Protein AF-A0A3M7PWF8-F1 (afdb_monomer_lite)

Sequence (176 aa):
MGFNNLDLKRVIPNGDIDQNCLELLRSSNITNMERCEFYKCFEKRFPCGKEYWIINWGYKYCRRYADENFANNFTTVGQKLLNHVNECLPRYFEKAYKSSRPIQCKKLSNQAFRAQTNCYKDIQKDFCIAFEENKILFVKVMDNSDLMNFESIAMIRKATEKCSTKLNFFSLFSGI

Organism: Brachionus plicatilis (NCBI:txid10195)

Structure (mmCIF, N/CA/C/O backbone):
data_AF-A0A3M7PWF8-F1
#
_entry.id   AF-A0A3M7PWF8-F1
#
loop_
_atom_site.group_PDB
_atom_site.id
_atom_site.type_symbol
_atom_site.label_atom_id
_atom_site.label_alt_id
_atom_site.label_comp_id
_atom_site.label_asym_id
_atom_site.label_entity_id
_atom_site.label_seq_id
_atom_site.pdbx_PDB_ins_code
_atom_site.Cartn_x
_atom_site.Cartn_y
_atom_site.Cartn_z
_atom_site.occupancy
_atom_site.B_iso_or_equiv
_atom_site.auth_seq_id
_atom_site.auth_comp_id
_atom_site.auth_asym_id
_atom_site.auth_atom_id
_atom_site.pdbx_PDB_model_num
ATOM 1 N N . MET A 1 1 ? 32.184 -7.797 7.300 1.00 39.19 1 MET A N 1
ATOM 2 C CA . MET A 1 1 ? 30.807 -7.312 7.055 1.00 39.19 1 MET A CA 1
ATOM 3 C C . MET A 1 1 ? 30.525 -7.467 5.571 1.00 39.19 1 MET A C 1
ATOM 5 O O . MET A 1 1 ? 31.054 -6.696 4.784 1.00 39.19 1 MET A O 1
ATOM 9 N N . GLY A 1 2 ? 29.821 -8.529 5.173 1.00 42.94 2 GLY A N 1
ATOM 10 C CA . GLY A 1 2 ? 29.463 -8.742 3.770 1.00 42.94 2 GLY A CA 1
ATOM 11 C C . GLY A 1 2 ? 28.316 -7.815 3.384 1.00 42.94 2 GLY A C 1
ATOM 12 O O . GLY A 1 2 ? 27.312 -7.770 4.090 1.00 42.94 2 GLY A O 1
ATOM 13 N N . PHE A 1 3 ? 28.465 -7.059 2.297 1.00 44.50 3 PHE A N 1
ATOM 14 C CA . PHE A 1 3 ? 27.346 -6.341 1.694 1.00 44.50 3 PHE A CA 1
ATOM 15 C C . PHE A 1 3 ? 26.311 -7.371 1.241 1.00 44.50 3 PHE A C 1
ATOM 17 O O . PHE A 1 3 ? 26.610 -8.232 0.414 1.00 44.50 3 PHE A O 1
ATOM 24 N N . ASN A 1 4 ? 25.107 -7.312 1.804 1.00 57.44 4 ASN A N 1
ATOM 25 C CA . ASN A 1 4 ? 24.031 -8.201 1.399 1.00 57.44 4 ASN A CA 1
ATOM 26 C C . ASN A 1 4 ? 23.609 -7.811 -0.027 1.00 57.44 4 ASN A C 1
ATOM 28 O O . ASN A 1 4 ? 23.274 -6.655 -0.283 1.00 57.44 4 ASN A O 1
ATOM 32 N N . ASN A 1 5 ? 23.626 -8.760 -0.966 1.00 62.00 5 ASN A N 1
ATOM 33 C CA . ASN A 1 5 ? 23.331 -8.512 -2.389 1.00 62.00 5 ASN A CA 1
ATOM 34 C C . ASN A 1 5 ? 21.939 -7.856 -2.594 1.00 62.00 5 ASN A C 1
ATOM 36 O O . ASN A 1 5 ? 21.707 -7.099 -3.537 1.00 62.00 5 ASN A O 1
ATOM 40 N N . LEU A 1 6 ? 21.029 -8.059 -1.634 1.00 67.56 6 LEU A N 1
ATOM 41 C CA . LEU A 1 6 ? 19.697 -7.454 -1.599 1.00 67.56 6 LEU A CA 1
ATOM 42 C C . LEU A 1 6 ? 19.701 -5.916 -1.506 1.00 67.56 6 LEU A C 1
ATOM 44 O O . LEU A 1 6 ? 18.776 -5.279 -2.017 1.00 67.56 6 LEU A O 1
ATOM 48 N N . ASP A 1 7 ? 2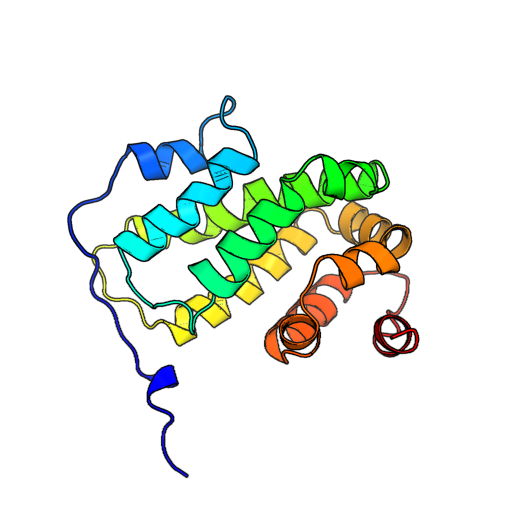0.723 -5.294 -0.916 1.00 75.88 7 ASP A N 1
ATOM 49 C CA . ASP A 1 7 ? 20.760 -3.834 -0.761 1.00 75.88 7 ASP A CA 1
ATOM 50 C C . ASP A 1 7 ? 21.180 -3.108 -2.050 1.00 75.88 7 ASP A C 1
ATOM 52 O O . ASP A 1 7 ? 20.909 -1.916 -2.213 1.00 75.88 7 ASP A O 1
ATOM 56 N N . LEU A 1 8 ? 21.795 -3.825 -2.997 1.00 84.88 8 LEU A N 1
ATOM 57 C CA . LEU A 1 8 ? 22.372 -3.253 -4.217 1.00 84.88 8 LEU A CA 1
ATOM 58 C C . LEU A 1 8 ? 21.533 -3.504 -5.477 1.00 84.88 8 LEU A C 1
ATOM 60 O O . LEU A 1 8 ? 21.824 -2.912 -6.522 1.00 84.88 8 LEU A O 1
ATOM 64 N N . LYS A 1 9 ? 20.478 -4.332 -5.404 1.00 94.44 9 LYS A N 1
ATOM 65 C CA . LYS A 1 9 ? 19.662 -4.677 -6.579 1.00 94.44 9 LYS A CA 1
ATOM 66 C C . LYS A 1 9 ? 19.058 -3.429 -7.223 1.00 94.44 9 LYS A C 1
ATOM 68 O O . LYS A 1 9 ? 18.257 -2.704 -6.620 1.00 94.44 9 LYS A O 1
ATOM 73 N N . ARG A 1 10 ? 19.415 -3.221 -8.490 1.00 95.94 10 ARG A N 1
ATOM 74 C CA . ARG A 1 10 ? 18.899 -2.163 -9.356 1.00 95.94 10 ARG A CA 1
ATOM 75 C C . ARG A 1 10 ? 18.188 -2.787 -10.548 1.00 95.94 10 ARG A C 1
ATOM 77 O O . ARG A 1 10 ? 18.697 -3.734 -11.135 1.00 95.94 10 ARG A O 1
ATOM 84 N N . VAL A 1 11 ? 17.041 -2.228 -10.913 1.00 96.12 11 VAL A N 1
ATOM 85 C CA . VAL A 1 11 ? 16.242 -2.668 -12.060 1.00 96.12 11 VAL A CA 1
ATOM 86 C C . VAL A 1 11 ? 16.008 -1.507 -13.014 1.00 96.12 11 VAL A C 1
ATOM 88 O O . VAL A 1 11 ? 15.805 -0.368 -12.588 1.00 96.12 11 VAL A O 1
ATOM 91 N N . ILE A 1 12 ? 16.084 -1.796 -14.307 1.00 96.06 12 ILE A N 1
ATOM 92 C CA . ILE A 1 12 ? 15.749 -0.878 -15.398 1.00 96.06 12 ILE A CA 1
ATOM 93 C C . ILE A 1 12 ? 14.270 -1.118 -15.737 1.00 96.06 12 ILE A C 1
ATOM 95 O O . ILE A 1 12 ? 13.829 -2.264 -15.627 1.00 96.06 12 ILE A O 1
ATOM 99 N N . PRO A 1 13 ? 13.487 -0.081 -16.086 1.00 96.69 13 PRO A N 1
ATOM 100 C CA . PRO A 1 13 ? 12.109 -0.288 -16.507 1.00 96.69 13 PRO A CA 1
ATOM 101 C C . PRO A 1 13 ? 12.031 -1.189 -17.745 1.00 96.69 13 PRO A C 1
ATOM 103 O O . PRO A 1 13 ? 12.682 -0.923 -18.753 1.00 96.69 13 PRO A O 1
ATOM 106 N N . ASN A 1 14 ? 11.194 -2.216 -17.676 1.00 96.19 14 ASN A N 1
ATOM 107 C CA . ASN A 1 14 ? 10.858 -3.090 -18.788 1.00 96.19 14 ASN A CA 1
ATOM 108 C C . ASN A 1 14 ? 9.723 -2.474 -19.614 1.00 96.19 14 ASN A C 1
ATOM 110 O O . ASN A 1 14 ? 8.633 -2.232 -19.088 1.00 96.19 14 ASN A O 1
ATOM 114 N N . GLY A 1 15 ? 9.968 -2.284 -20.911 1.00 92.06 15 GLY A N 1
ATOM 115 C CA 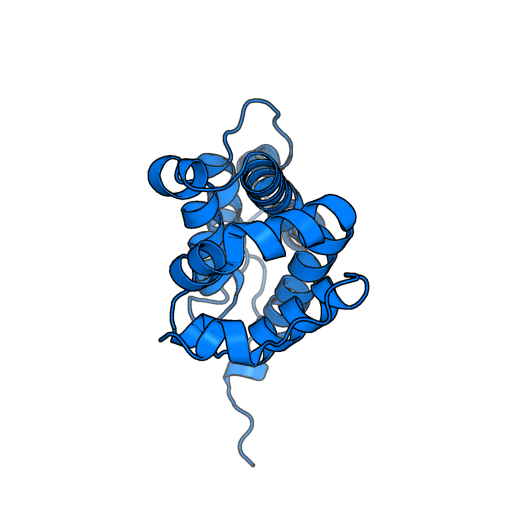. GLY A 1 15 ? 8.974 -1.803 -21.872 1.00 92.06 15 GLY A CA 1
ATOM 116 C C . GLY A 1 15 ? 8.527 -0.358 -21.646 1.00 92.06 15 GLY A C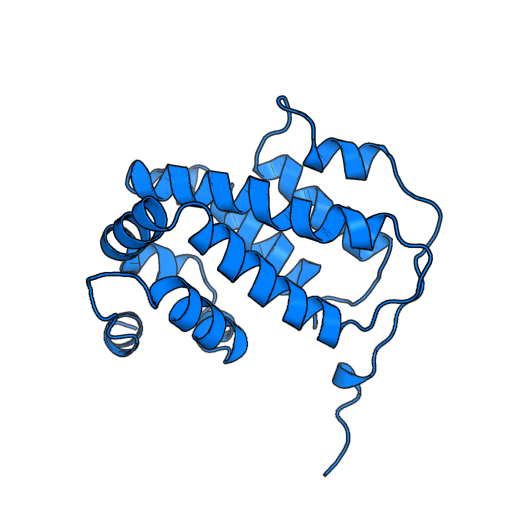 1
ATOM 117 O O . GLY A 1 15 ? 9.138 0.403 -20.889 1.00 92.06 15 GLY A O 1
ATOM 118 N N . ASP A 1 16 ? 7.437 0.013 -22.310 1.00 94.50 16 ASP A N 1
ATOM 119 C CA . ASP A 1 16 ? 6.829 1.338 -22.210 1.00 94.50 16 ASP A CA 1
ATOM 120 C C . ASP A 1 16 ? 5.855 1.451 -21.029 1.00 94.50 16 ASP A C 1
ATOM 122 O O . ASP A 1 16 ? 5.604 0.502 -20.280 1.00 94.50 16 ASP A O 1
ATOM 126 N N . ILE A 1 17 ? 5.355 2.665 -20.812 1.00 97.00 17 ILE A N 1
ATOM 127 C CA . ILE A 1 17 ? 4.332 2.942 -19.804 1.00 97.00 17 ILE A CA 1
ATOM 128 C C . ILE A 1 17 ? 3.011 2.339 -20.288 1.00 97.00 17 ILE A C 1
ATOM 130 O O . ILE A 1 17 ? 2.483 2.757 -21.317 1.00 97.00 17 ILE A O 1
ATOM 134 N N . ASP A 1 18 ? 2.453 1.414 -19.514 1.00 96.88 18 ASP A N 1
ATOM 135 C CA . ASP A 1 18 ? 1.119 0.873 -19.761 1.00 96.88 18 ASP A CA 1
ATOM 136 C C . ASP A 1 18 ? 0.066 1.844 -19.201 1.00 96.88 18 ASP A C 1
ATOM 138 O O . ASP A 1 18 ? 0.034 2.125 -17.997 1.00 96.88 18 ASP A O 1
ATOM 142 N N . GLN A 1 19 ? -0.772 2.405 -20.079 1.00 96.50 19 GLN A N 1
ATOM 143 C CA . GLN A 1 19 ? -1.806 3.362 -19.673 1.00 96.50 19 GLN A CA 1
ATOM 144 C C . GLN A 1 19 ? -2.911 2.698 -18.851 1.00 96.50 19 GLN A C 1
ATOM 146 O O . GLN A 1 19 ? -3.374 3.307 -17.888 1.00 96.50 19 GLN A O 1
ATOM 151 N N . ASN A 1 20 ? -3.238 1.431 -19.120 1.00 96.12 20 ASN A N 1
ATOM 152 C CA . ASN A 1 20 ? -4.241 0.695 -18.348 1.00 96.12 20 ASN A CA 1
ATOM 153 C C . ASN A 1 20 ? -3.792 0.562 -16.886 1.00 96.12 20 ASN A C 1
ATOM 155 O O . ASN A 1 20 ? -4.583 0.693 -15.955 1.00 96.12 20 ASN A O 1
ATOM 159 N N . CYS A 1 21 ? -2.486 0.397 -16.658 1.00 96.94 21 CYS A N 1
ATOM 160 C CA . CYS A 1 21 ? -1.928 0.385 -15.309 1.00 96.94 21 CYS A CA 1
ATOM 161 C C . CYS A 1 21 ? -2.083 1.735 -14.590 1.00 96.94 21 CYS A C 1
ATOM 163 O O . CYS A 1 21 ? -2.303 1.769 -13.382 1.00 96.94 21 CYS A O 1
ATOM 165 N N . LEU A 1 22 ? -1.983 2.859 -15.303 1.00 96.62 22 LEU A N 1
ATOM 166 C CA . LEU A 1 22 ? -2.207 4.185 -14.718 1.00 96.62 22 LEU A CA 1
ATOM 167 C C . LEU A 1 22 ? -3.691 4.469 -14.452 1.00 96.62 22 LEU A C 1
ATOM 169 O O . LEU A 1 22 ? -4.013 5.193 -13.507 1.00 96.62 22 LEU A O 1
ATOM 173 N N . GLU A 1 23 ? -4.593 3.900 -15.246 1.00 96.12 23 GLU A N 1
ATOM 174 C CA . GLU A 1 23 ? -6.040 4.020 -15.048 1.00 96.12 23 GLU A CA 1
ATOM 175 C C . GLU A 1 23 ? -6.497 3.385 -13.731 1.00 96.12 23 GLU A C 1
ATOM 177 O O . GLU A 1 23 ? -7.324 3.983 -13.031 1.00 96.12 23 GLU A O 1
ATOM 182 N N . LEU A 1 24 ? -5.864 2.277 -13.314 1.00 97.12 24 LEU A N 1
ATOM 183 C CA . LEU A 1 24 ? -6.087 1.653 -12.001 1.00 97.12 24 LEU A CA 1
ATOM 184 C C . LEU A 1 24 ? -5.890 2.636 -10.838 1.00 97.12 24 LEU A C 1
ATOM 186 O O . LEU A 1 24 ? -6.491 2.466 -9.784 1.00 97.12 24 LEU A O 1
ATOM 190 N N . LEU A 1 25 ? -5.075 3.686 -10.999 1.00 94.88 25 LEU A N 1
ATOM 191 C CA . LEU A 1 25 ? -4.818 4.684 -9.954 1.00 94.88 25 LEU A CA 1
ATOM 192 C C . LEU A 1 25 ? -5.837 5.830 -9.926 1.00 94.88 25 LEU A C 1
ATOM 194 O O . LEU A 1 25 ? -6.012 6.474 -8.887 1.00 94.88 25 LEU A O 1
ATOM 198 N N . ARG A 1 26 ? -6.499 6.110 -11.050 1.00 88.50 26 ARG A N 1
ATOM 199 C CA . ARG A 1 26 ? -7.212 7.380 -11.277 1.00 88.50 26 ARG A CA 1
ATOM 200 C C . ARG A 1 26 ? -8.712 7.220 -11.461 1.00 88.50 26 ARG A C 1
ATOM 202 O O . ARG A 1 26 ? -9.445 8.140 -11.119 1.00 88.50 26 ARG A O 1
ATOM 209 N N . SER A 1 27 ? -9.154 6.079 -11.981 1.00 88.88 27 SER A N 1
ATOM 210 C CA . SER A 1 27 ? -10.569 5.838 -12.237 1.00 88.88 27 SER A CA 1
ATOM 211 C C . SER A 1 27 ? -11.367 5.751 -10.932 1.00 88.88 27 SER A C 1
ATOM 213 O O . SER A 1 27 ? -10.942 5.099 -9.969 1.00 88.88 27 SER A O 1
ATOM 215 N N . SER A 1 28 ? -12.525 6.417 -10.921 1.00 86.69 28 SER A N 1
ATOM 216 C CA . SER A 1 28 ? -13.534 6.339 -9.858 1.00 86.69 28 SER A CA 1
ATOM 217 C C . SER A 1 28 ? -14.357 5.052 -9.918 1.00 86.69 28 SER A C 1
ATOM 219 O O . SER A 1 28 ? -14.978 4.692 -8.928 1.00 86.69 28 SER A O 1
ATOM 221 N N . ASN A 1 29 ? -14.352 4.360 -11.062 1.00 91.56 29 ASN A N 1
ATOM 222 C CA . ASN A 1 29 ? -15.131 3.138 -11.285 1.00 91.56 29 ASN A CA 1
ATOM 223 C C . ASN A 1 29 ? -14.322 1.863 -10.997 1.00 91.56 29 ASN A C 1
ATOM 225 O O . ASN A 1 29 ? -14.798 0.767 -11.259 1.00 91.56 29 ASN A O 1
ATOM 229 N N . ILE A 1 30 ? -13.092 2.012 -10.498 1.00 94.25 30 ILE A N 1
ATOM 230 C CA . ILE A 1 30 ? -12.204 0.910 -10.130 1.00 94.25 30 ILE A CA 1
ATOM 231 C C . ILE A 1 30 ? -12.361 0.620 -8.641 1.00 94.25 30 ILE A C 1
ATOM 233 O O . ILE A 1 30 ? -12.169 1.507 -7.800 1.00 94.25 30 ILE A O 1
ATOM 237 N N . THR A 1 31 ? -12.670 -0.635 -8.326 1.00 96.31 31 THR A N 1
ATOM 238 C CA . THR A 1 31 ? -12.747 -1.136 -6.953 1.00 96.31 31 THR A CA 1
ATOM 239 C C . THR A 1 31 ? -11.368 -1.141 -6.292 1.00 96.31 31 THR A C 1
ATOM 241 O O . THR A 1 31 ? -10.324 -1.151 -6.950 1.00 96.31 31 THR A O 1
ATOM 244 N N . ASN A 1 32 ? -11.335 -1.202 -4.960 1.00 96.12 32 ASN A N 1
ATOM 245 C CA . ASN A 1 32 ? -10.070 -1.332 -4.235 1.00 96.12 32 ASN A CA 1
ATOM 246 C C . ASN A 1 32 ? -9.330 -2.633 -4.572 1.00 96.12 32 ASN A C 1
ATOM 248 O O . ASN A 1 32 ? -8.103 -2.627 -4.626 1.00 96.12 32 ASN A O 1
ATOM 252 N N . MET A 1 33 ? -10.053 -3.720 -4.862 1.00 97.31 33 MET A N 1
ATOM 253 C CA . MET A 1 33 ? -9.445 -4.995 -5.253 1.00 97.31 33 MET A CA 1
ATOM 254 C C . MET A 1 33 ? -8.715 -4.874 -6.595 1.00 97.31 33 MET A C 1
ATOM 256 O O . MET A 1 33 ? -7.559 -5.281 -6.711 1.00 97.31 33 MET A O 1
ATOM 260 N N . GLU A 1 34 ? -9.355 -4.261 -7.591 1.00 97.50 34 GLU A N 1
ATOM 261 C CA . GLU A 1 34 ? -8.751 -4.000 -8.902 1.00 97.50 34 GLU A CA 1
ATOM 262 C C . GLU A 1 34 ? -7.578 -3.020 -8.798 1.00 97.50 34 GLU A C 1
ATOM 264 O O . GLU A 1 34 ? -6.531 -3.231 -9.410 1.00 97.50 34 GLU A O 1
ATOM 269 N N . ARG A 1 35 ? -7.694 -1.984 -7.958 1.00 97.50 35 ARG A N 1
ATOM 270 C CA . ARG A 1 35 ? -6.622 -1.007 -7.719 1.00 97.50 35 ARG A CA 1
ATOM 271 C C . ARG A 1 35 ? -5.326 -1.666 -7.243 1.00 97.50 35 ARG A C 1
ATOM 273 O O . ARG A 1 35 ? -4.240 -1.221 -7.622 1.00 97.50 35 ARG A O 1
ATOM 280 N N . CYS A 1 36 ? -5.413 -2.753 -6.474 1.00 98.25 36 CYS A N 1
ATOM 281 C CA . CYS A 1 36 ? -4.240 -3.510 -6.035 1.00 98.25 36 CYS A CA 1
ATOM 282 C C . CYS A 1 36 ? -3.452 -4.136 -7.197 1.00 98.25 36 CYS A C 1
ATOM 284 O O . CYS A 1 36 ? -2.244 -4.344 -7.069 1.00 98.25 36 CYS A O 1
ATOM 286 N N . GLU A 1 37 ? -4.072 -4.396 -8.350 1.00 98.19 37 GLU A N 1
ATOM 287 C CA . GLU A 1 37 ? -3.380 -4.951 -9.520 1.00 98.19 37 GLU A CA 1
ATOM 288 C C . GLU A 1 37 ? -2.321 -3.989 -10.090 1.00 98.19 37 GLU A C 1
ATOM 290 O O . GLU A 1 37 ? -1.370 -4.429 -10.743 1.00 98.19 37 GLU A O 1
ATOM 295 N N . PHE A 1 38 ? -2.369 -2.700 -9.723 1.00 98.50 38 PHE A N 1
ATOM 296 C CA . PHE A 1 38 ? -1.295 -1.752 -10.016 1.00 98.50 38 PHE A CA 1
ATOM 297 C C . PHE A 1 38 ? 0.071 -2.232 -9.500 1.00 98.50 38 PHE A C 1
ATOM 299 O O . PHE A 1 38 ? 1.089 -2.009 -10.153 1.00 98.50 38 PHE A O 1
ATOM 306 N N . TYR A 1 39 ? 0.136 -2.938 -8.367 1.00 98.62 39 TYR A N 1
ATOM 307 C CA . TYR A 1 39 ? 1.413 -3.452 -7.867 1.00 98.62 39 TYR A CA 1
ATOM 308 C C . TYR A 1 39 ? 2.020 -4.510 -8.796 1.00 98.62 39 TYR A C 1
ATOM 310 O O . TYR A 1 39 ? 3.239 -4.546 -8.956 1.00 98.62 39 TYR A O 1
ATOM 318 N N . LYS A 1 40 ? 1.197 -5.321 -9.476 1.00 98.38 40 LYS A N 1
ATOM 319 C CA . LYS A 1 40 ? 1.691 -6.251 -10.503 1.00 98.38 40 LYS A CA 1
ATOM 320 C C . LYS A 1 40 ? 2.163 -5.513 -11.747 1.00 98.38 40 LYS A C 1
ATOM 322 O O . LYS A 1 40 ? 3.199 -5.870 -12.299 1.00 98.38 40 LYS A O 1
ATOM 327 N N . CYS A 1 41 ? 1.450 -4.466 -12.161 1.00 97.88 41 CYS A N 1
ATOM 328 C CA . CYS A 1 41 ? 1.914 -3.568 -13.218 1.00 97.88 41 CYS A CA 1
ATOM 329 C C . CYS A 1 41 ? 3.278 -2.959 -12.884 1.00 97.88 41 CYS A C 1
ATOM 331 O O . CYS A 1 41 ? 4.191 -2.963 -13.715 1.00 97.88 41 CYS A O 1
ATOM 333 N N . PHE A 1 42 ? 3.421 -2.449 -11.659 1.00 98.31 42 PHE A N 1
ATOM 334 C CA . PHE A 1 42 ? 4.659 -1.854 -11.184 1.00 98.31 42 PHE A CA 1
ATOM 335 C C . PHE A 1 42 ? 5.791 -2.878 -11.195 1.00 98.31 42 PHE A C 1
ATOM 337 O O . PHE A 1 42 ? 6.853 -2.588 -11.733 1.00 98.31 42 PHE A O 1
ATOM 344 N N . GLU A 1 43 ? 5.552 -4.078 -10.670 1.00 98.12 43 GLU A N 1
ATOM 345 C CA . GLU A 1 43 ? 6.532 -5.164 -10.643 1.00 98.12 43 GLU A CA 1
ATOM 346 C C . GLU A 1 43 ? 6.925 -5.634 -12.050 1.00 98.12 43 GLU A C 1
ATOM 348 O O . GLU A 1 43 ? 8.103 -5.834 -12.329 1.00 98.12 43 GLU A O 1
ATOM 353 N N . LYS A 1 44 ? 5.967 -5.754 -12.978 1.00 98.00 44 LYS A N 1
ATOM 354 C CA . LYS A 1 44 ? 6.246 -6.112 -14.378 1.00 98.00 44 LYS A CA 1
ATOM 355 C C . LYS A 1 44 ? 7.200 -5.107 -15.026 1.00 98.00 44 LYS A C 1
ATOM 357 O O . LYS A 1 44 ? 8.111 -5.502 -15.757 1.00 98.00 44 LYS A O 1
ATOM 362 N N . ARG A 1 45 ? 6.995 -3.816 -14.743 1.00 97.69 45 ARG A N 1
ATOM 363 C CA . ARG A 1 45 ? 7.853 -2.735 -15.233 1.00 97.69 45 ARG A CA 1
ATOM 364 C C . ARG A 1 45 ? 9.185 -2.681 -14.482 1.00 97.69 45 ARG A C 1
ATOM 366 O O . ARG A 1 45 ? 10.213 -2.520 -15.116 1.00 97.69 45 ARG A O 1
ATOM 373 N N . PHE A 1 46 ? 9.200 -2.838 -13.166 1.00 97.62 46 PHE A N 1
ATOM 374 C CA . PHE A 1 46 ? 10.396 -2.775 -12.323 1.00 97.62 46 PHE A CA 1
ATOM 375 C C . PHE A 1 46 ? 10.520 -4.066 -11.491 1.00 97.62 46 PHE A C 1
ATOM 377 O O . PHE A 1 46 ? 10.089 -4.074 -10.336 1.00 97.62 46 PHE A O 1
ATOM 384 N N . PRO A 1 47 ? 11.116 -5.146 -12.039 1.00 96.62 47 PRO A N 1
ATOM 385 C CA . PRO A 1 47 ? 11.059 -6.499 -11.466 1.00 96.62 47 PRO A CA 1
ATOM 386 C C . PRO A 1 47 ? 11.998 -6.691 -10.265 1.00 96.62 47 PRO A C 1
ATOM 388 O O . PRO A 1 47 ? 13.046 -7.352 -10.328 1.00 96.62 47 PRO A O 1
ATOM 391 N N . CYS A 1 48 ? 11.646 -6.076 -9.140 1.00 95.94 48 CYS A N 1
ATOM 392 C CA . CYS A 1 48 ? 12.410 -6.174 -7.905 1.00 95.94 48 CYS A CA 1
ATOM 393 C C . CYS A 1 48 ? 12.331 -7.568 -7.272 1.00 95.94 48 CYS A C 1
ATOM 395 O O . CYS A 1 48 ? 13.323 -8.036 -6.714 1.00 95.94 48 CYS A O 1
ATOM 397 N N . GLY A 1 49 ? 11.229 -8.280 -7.447 1.00 94.44 49 GLY A N 1
ATOM 398 C CA . GLY A 1 49 ? 10.973 -9.616 -6.933 1.00 94.44 49 GLY A CA 1
ATOM 399 C C . GLY A 1 49 ? 10.274 -9.606 -5.576 1.00 94.44 49 GLY A C 1
ATOM 400 O O . GLY A 1 49 ? 10.145 -8.577 -4.909 1.00 94.44 49 GLY A O 1
ATOM 401 N N . LYS A 1 50 ? 9.854 -10.800 -5.146 1.00 93.56 50 LYS A N 1
ATOM 402 C CA . LYS A 1 50 ? 9.124 -11.031 -3.887 1.00 93.56 50 LYS A CA 1
ATOM 403 C C . LYS A 1 50 ? 9.950 -10.749 -2.627 1.00 93.56 50 LYS A C 1
ATOM 405 O O . LYS A 1 50 ? 9.382 -10.630 -1.557 1.00 93.56 50 LYS A O 1
ATOM 410 N N . GLU A 1 51 ? 11.261 -10.571 -2.742 1.00 90.69 51 GLU A N 1
ATOM 411 C CA . GLU A 1 51 ? 12.104 -10.154 -1.610 1.00 90.69 51 GLU A CA 1
ATOM 412 C C . GLU A 1 51 ? 11.839 -8.692 -1.190 1.00 90.69 51 GLU A C 1
ATOM 414 O O . GLU A 1 51 ? 12.274 -8.244 -0.129 1.00 90.69 51 GLU A O 1
ATOM 419 N N . TYR A 1 52 ? 11.165 -7.912 -2.046 1.00 94.38 52 TYR A N 1
ATOM 420 C CA . TYR A 1 52 ? 10.956 -6.478 -1.868 1.00 94.38 52 TYR A CA 1
ATOM 421 C C . TYR A 1 52 ? 9.479 -6.116 -1.727 1.00 94.38 52 TYR A C 1
ATOM 423 O O . TYR A 1 52 ? 8.559 -6.918 -1.890 1.00 94.38 52 TYR A O 1
ATOM 431 N N . TRP A 1 53 ? 9.258 -4.846 -1.407 1.00 95.94 53 TRP A N 1
ATOM 432 C CA . TRP A 1 53 ? 8.004 -4.383 -0.844 1.00 95.94 53 TRP A CA 1
ATOM 433 C C . TRP A 1 53 ? 6.810 -4.457 -1.801 1.00 95.94 53 TRP A C 1
ATOM 435 O O . TRP A 1 53 ? 5.724 -4.813 -1.361 1.00 95.94 53 TRP A O 1
ATOM 445 N N . ILE A 1 54 ? 6.990 -4.152 -3.094 1.00 97.44 54 ILE A N 1
ATOM 446 C CA . ILE A 1 54 ? 5.887 -3.982 -4.063 1.00 97.44 54 ILE A CA 1
ATOM 447 C C . ILE A 1 54 ? 4.930 -5.176 -4.069 1.00 97.44 54 ILE A C 1
ATOM 449 O O . ILE A 1 54 ? 3.723 -4.985 -3.941 1.00 97.44 54 ILE A O 1
ATOM 453 N N . ILE A 1 55 ? 5.456 -6.398 -4.156 1.00 97.44 55 ILE A N 1
ATOM 454 C CA . ILE A 1 55 ? 4.626 -7.606 -4.130 1.00 97.44 55 ILE A CA 1
ATOM 455 C C . ILE A 1 55 ? 4.434 -8.135 -2.709 1.00 97.44 55 ILE A C 1
ATOM 457 O O . ILE A 1 55 ? 3.307 -8.459 -2.335 1.00 97.44 55 ILE A O 1
ATOM 461 N N . ASN A 1 56 ? 5.502 -8.220 -1.909 1.00 95.06 56 ASN A N 1
ATOM 462 C CA . ASN A 1 56 ? 5.442 -8.930 -0.629 1.00 95.06 56 ASN A CA 1
ATOM 463 C C . ASN A 1 56 ? 4.709 -8.167 0.479 1.00 95.06 56 ASN A C 1
ATOM 465 O O . ASN A 1 56 ? 4.172 -8.790 1.386 1.00 95.06 56 ASN A O 1
ATOM 469 N N . TRP A 1 57 ? 4.619 -6.840 0.369 1.00 95.88 57 TRP A N 1
ATOM 470 C CA . TRP A 1 57 ? 3.804 -6.007 1.251 1.00 95.88 57 TRP A CA 1
ATOM 471 C C . TRP A 1 57 ? 2.684 -5.312 0.481 1.00 95.88 57 TRP A C 1
ATOM 473 O O . TRP A 1 57 ? 1.518 -5.528 0.794 1.00 95.88 57 TRP A O 1
ATOM 483 N N . GLY A 1 58 ? 3.020 -4.516 -0.538 1.00 97.00 58 GLY A N 1
ATOM 484 C CA . GLY A 1 58 ? 2.072 -3.667 -1.262 1.00 97.00 58 GLY A CA 1
ATOM 485 C C . GLY A 1 58 ? 0.887 -4.442 -1.821 1.00 97.00 58 GLY A C 1
ATOM 486 O O . GLY A 1 58 ? -0.242 -4.244 -1.378 1.00 97.00 58 GLY A O 1
ATOM 487 N N . TYR A 1 59 ? 1.145 -5.369 -2.746 1.00 98.31 59 TYR A N 1
ATOM 488 C CA . TYR A 1 59 ? 0.101 -6.196 -3.353 1.00 98.31 59 TYR A CA 1
ATOM 489 C C . TYR A 1 59 ? -0.655 -7.033 -2.315 1.00 98.31 59 TYR A C 1
ATOM 491 O O . TYR A 1 59 ? -1.886 -7.010 -2.268 1.00 98.31 59 TYR A O 1
ATOM 499 N N . LYS A 1 60 ? 0.092 -7.749 -1.468 1.00 97.75 60 LYS A N 1
ATOM 500 C CA . LYS A 1 60 ? -0.441 -8.652 -0.443 1.00 97.75 60 LYS A CA 1
ATOM 501 C C . LYS A 1 60 ? -1.424 -7.950 0.496 1.00 97.75 60 LYS A C 1
ATOM 503 O O . LYS A 1 60 ? -2.560 -8.400 0.628 1.00 97.75 60 LYS A O 1
ATOM 508 N N . TYR A 1 61 ? -1.007 -6.854 1.128 1.00 97.25 61 TYR A N 1
ATOM 509 C CA . TYR A 1 61 ? -1.821 -6.169 2.132 1.00 97.25 61 TYR A CA 1
ATOM 510 C C . TYR A 1 61 ? -2.891 -5.275 1.523 1.00 97.25 61 TYR A C 1
ATOM 512 O O . TYR A 1 61 ? -3.978 -5.207 2.085 1.00 97.25 61 TYR A O 1
ATOM 520 N N . CYS A 1 62 ? -2.654 -4.697 0.341 1.00 98.19 62 CYS A N 1
ATOM 521 C CA . CYS A 1 62 ? -3.713 -4.008 -0.396 1.00 98.19 62 CYS A CA 1
ATOM 522 C C . CYS A 1 62 ? -4.910 -4.937 -0.624 1.00 98.19 62 CYS A C 1
ATOM 524 O O . CYS A 1 62 ? -6.048 -4.585 -0.317 1.00 98.19 62 CYS A O 1
ATOM 526 N N . ARG A 1 63 ? -4.651 -6.168 -1.090 1.00 98.19 63 ARG A N 1
ATOM 527 C CA . ARG A 1 63 ? -5.719 -7.142 -1.328 1.00 98.19 63 ARG A CA 1
ATOM 528 C C . ARG A 1 63 ? -6.418 -7.589 -0.054 1.00 98.19 63 ARG A C 1
ATOM 530 O O . ARG A 1 63 ? -7.633 -7.709 -0.075 1.00 98.19 63 ARG A O 1
ATOM 537 N N . ARG A 1 64 ? -5.685 -7.798 1.046 1.00 97.44 64 ARG A N 1
ATOM 538 C CA . ARG A 1 64 ? -6.305 -8.116 2.346 1.00 97.44 64 ARG A CA 1
ATOM 539 C C . ARG A 1 64 ? -7.196 -6.976 2.843 1.00 97.44 64 ARG A C 1
ATOM 541 O O . ARG A 1 64 ? -8.274 -7.238 3.353 1.00 97.44 64 ARG A O 1
ATOM 548 N N . TYR A 1 65 ? -6.786 -5.723 2.651 1.00 96.88 65 TYR A N 1
ATOM 549 C CA . TYR A 1 65 ? -7.606 -4.553 2.982 1.00 96.88 65 TYR A CA 1
ATOM 550 C C . TYR A 1 65 ? -8.797 -4.357 2.039 1.00 96.88 65 TYR A C 1
ATOM 552 O O . TYR A 1 65 ? -9.797 -3.782 2.449 1.00 96.88 65 TYR A O 1
ATOM 560 N N . ALA A 1 66 ? -8.692 -4.815 0.790 1.00 97.19 66 ALA A N 1
ATOM 561 C CA . ALA A 1 66 ? -9.767 -4.756 -0.198 1.00 97.19 66 ALA A CA 1
ATOM 562 C C . ALA A 1 66 ? -10.749 -5.935 -0.113 1.00 97.19 66 ALA A C 1
ATOM 564 O O . ALA A 1 66 ? -11.779 -5.904 -0.779 1.00 97.19 66 ALA A O 1
ATOM 565 N N . ASP A 1 67 ? -10.422 -6.991 0.633 1.00 97.44 67 ASP A N 1
ATOM 566 C CA . ASP A 1 67 ? -11.295 -8.148 0.810 1.00 97.44 67 ASP A CA 1
ATOM 567 C C . ASP A 1 67 ? -12.448 -7.783 1.746 1.00 97.44 67 ASP A C 1
ATOM 569 O O . ASP A 1 67 ? -12.242 -7.543 2.936 1.00 97.44 67 ASP A O 1
ATOM 573 N N . GLU A 1 68 ? -13.668 -7.758 1.213 1.00 95.75 68 GLU A N 1
ATOM 574 C CA . GLU A 1 68 ? -14.877 -7.411 1.961 1.00 95.75 68 GLU A CA 1
ATOM 575 C C . GLU A 1 68 ? -15.105 -8.336 3.162 1.00 95.75 68 GLU A C 1
ATOM 577 O O . GLU A 1 68 ? -15.523 -7.868 4.221 1.00 95.75 68 GLU A O 1
ATOM 582 N N . ASN A 1 69 ? -14.748 -9.623 3.061 1.00 95.69 69 ASN A N 1
ATOM 583 C CA . ASN A 1 69 ? -14.887 -10.560 4.181 1.00 95.69 69 ASN A CA 1
ATOM 584 C C . ASN A 1 69 ? -14.013 -10.163 5.369 1.00 95.69 69 ASN A C 1
ATOM 586 O O . ASN A 1 69 ? -14.347 -10.465 6.513 1.00 95.69 69 ASN A O 1
ATOM 590 N N . PHE A 1 70 ? -12.888 -9.500 5.101 1.00 95.06 70 PHE A N 1
ATOM 591 C CA . PHE A 1 70 ? -11.993 -8.992 6.124 1.00 95.06 70 PHE A CA 1
ATOM 592 C C . PHE A 1 70 ? -12.390 -7.576 6.555 1.00 95.06 70 PHE A C 1
ATOM 594 O O . PHE A 1 70 ? -12.596 -7.336 7.748 1.00 95.06 70 PHE A O 1
ATOM 601 N N . ALA A 1 71 ? -12.545 -6.665 5.592 1.00 95.50 71 ALA A N 1
ATOM 602 C CA . ALA A 1 71 ? -12.831 -5.252 5.813 1.00 95.50 71 ALA A CA 1
ATOM 603 C C . ALA A 1 71 ? -14.145 -5.024 6.575 1.00 95.50 71 ALA A C 1
ATOM 605 O O . ALA A 1 71 ? -14.189 -4.154 7.442 1.00 95.50 71 ALA A O 1
ATOM 606 N N . ASN A 1 72 ? -15.177 -5.845 6.350 1.00 96.62 72 ASN A N 1
ATOM 607 C CA . ASN A 1 72 ? -16.463 -5.719 7.045 1.00 96.62 72 ASN A CA 1
ATOM 608 C C . ASN A 1 72 ? -16.383 -5.994 8.557 1.00 96.62 72 ASN A C 1
ATOM 610 O O . ASN A 1 72 ? -17.299 -5.623 9.286 1.00 96.62 72 ASN A O 1
ATOM 614 N N . ASN A 1 73 ? -15.294 -6.596 9.053 1.00 96.94 73 ASN A N 1
ATOM 615 C CA . ASN A 1 73 ? -15.078 -6.754 10.496 1.00 96.94 73 ASN A CA 1
ATOM 616 C C . ASN A 1 73 ? -14.578 -5.467 11.168 1.00 96.94 73 ASN A C 1
ATOM 618 O O . ASN A 1 73 ? -14.579 -5.391 12.395 1.00 96.94 73 ASN A O 1
ATOM 622 N N . PHE A 1 74 ? -14.115 -4.478 10.396 1.00 96.75 74 PHE A N 1
ATOM 623 C CA . PHE A 1 74 ? -13.647 -3.209 10.944 1.00 96.75 74 PHE A CA 1
ATOM 624 C C . PHE A 1 74 ? -14.823 -2.310 11.319 1.00 96.75 74 PHE A C 1
ATOM 626 O O . PHE A 1 74 ? -15.875 -2.331 10.674 1.00 96.75 74 PHE A O 1
ATOM 633 N N . THR A 1 75 ? -14.604 -1.437 12.304 1.00 97.75 75 THR A N 1
ATOM 634 C CA . THR A 1 75 ? -15.510 -0.311 12.571 1.00 97.75 75 THR A CA 1
ATOM 635 C C . THR A 1 75 ? -15.639 0.588 11.339 1.00 97.75 75 THR A C 1
ATOM 637 O O . THR A 1 75 ? -14.782 0.576 10.454 1.00 97.75 75 THR A O 1
ATOM 640 N N . THR A 1 76 ? -16.674 1.429 11.276 1.00 98.12 76 THR A N 1
ATOM 641 C CA . THR A 1 76 ? -16.877 2.360 10.149 1.00 98.12 76 THR A CA 1
ATOM 642 C C . THR A 1 76 ? -15.648 3.239 9.887 1.00 98.12 76 THR A C 1
ATOM 644 O O . THR A 1 76 ? -15.260 3.452 8.738 1.00 98.12 76 THR A O 1
ATOM 647 N N . VAL A 1 77 ? -14.988 3.718 10.949 1.00 97.69 77 VAL A N 1
ATOM 648 C CA . VAL A 1 77 ? -13.747 4.505 10.832 1.00 97.69 77 VAL A CA 1
ATOM 649 C C . VAL A 1 77 ? -12.587 3.627 10.351 1.00 97.69 77 VAL A C 1
ATOM 651 O O . VAL A 1 77 ? -11.779 4.065 9.533 1.00 97.69 77 VAL A O 1
ATOM 654 N N . GLY A 1 78 ? -12.539 2.367 10.788 1.00 97.38 78 GLY A N 1
ATOM 655 C CA . GLY A 1 78 ? -11.602 1.366 10.287 1.00 97.38 78 GLY A CA 1
ATOM 656 C C . GLY A 1 78 ? -11.749 1.093 8.790 1.00 97.38 78 GLY A C 1
ATOM 657 O O . GLY A 1 78 ? -10.766 1.178 8.061 1.00 97.38 78 GLY A O 1
ATOM 658 N N . GLN A 1 79 ? -12.968 0.865 8.302 1.00 98.06 79 GLN A N 1
ATOM 659 C CA . GLN A 1 79 ? -13.241 0.669 6.874 1.00 98.06 79 GLN A CA 1
ATOM 660 C C . GLN A 1 79 ? -12.835 1.896 6.048 1.00 98.06 79 GLN A C 1
ATOM 662 O O . GLN A 1 79 ? -12.195 1.766 5.003 1.00 98.06 79 GLN A O 1
ATOM 667 N N . LYS A 1 80 ? -13.126 3.104 6.552 1.00 98.00 80 LYS A N 1
ATOM 668 C CA . LYS A 1 80 ? -12.684 4.358 5.926 1.00 98.00 80 LYS A CA 1
ATOM 669 C C . LYS A 1 80 ? -11.159 4.432 5.811 1.00 98.00 80 LYS A C 1
ATOM 671 O O . LYS A 1 80 ? -10.649 4.832 4.765 1.00 98.00 80 LYS A O 1
ATOM 676 N N . LEU A 1 81 ? -10.435 4.023 6.853 1.00 97.50 81 LEU A N 1
ATOM 677 C CA . LEU A 1 81 ? -8.976 3.954 6.835 1.00 97.50 81 LEU A CA 1
ATOM 678 C C . LEU A 1 81 ? -8.460 2.939 5.804 1.00 97.50 81 LEU A C 1
ATOM 680 O O . LEU A 1 81 ? -7.564 3.279 5.033 1.00 97.50 81 LEU A O 1
ATOM 684 N N . LEU A 1 82 ? -9.019 1.723 5.763 1.00 97.31 82 LEU A N 1
ATOM 685 C CA . LEU A 1 82 ? -8.615 0.694 4.794 1.00 97.31 82 LEU A CA 1
ATOM 686 C C . LEU A 1 82 ? -8.806 1.179 3.350 1.00 97.31 82 LEU A C 1
ATOM 688 O O . LEU A 1 82 ? -7.882 1.088 2.540 1.00 97.31 82 LEU A O 1
ATOM 692 N N . ASN A 1 83 ? -9.966 1.775 3.059 1.00 9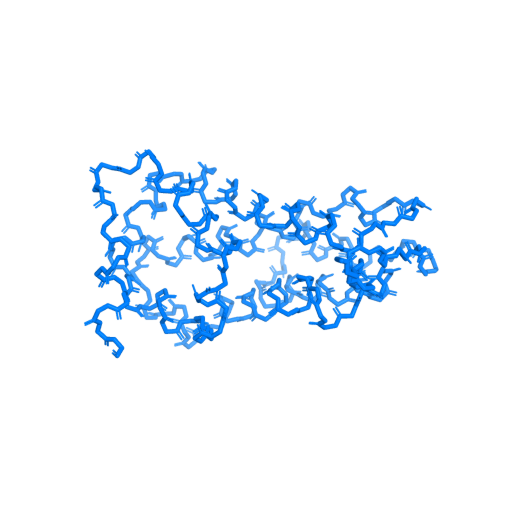7.06 83 ASN A N 1
ATOM 693 C CA . ASN A 1 83 ? -10.263 2.351 1.749 1.00 97.06 83 ASN A CA 1
ATOM 694 C C . ASN A 1 83 ? -9.281 3.471 1.391 1.00 97.06 83 ASN A C 1
ATOM 696 O O . ASN A 1 83 ? -8.690 3.452 0.312 1.00 97.06 83 ASN A O 1
ATOM 700 N N . HIS A 1 84 ? -9.034 4.398 2.320 1.00 97.75 84 HIS A N 1
ATOM 701 C CA . HIS A 1 84 ? -8.084 5.483 2.100 1.00 97.75 84 HIS A CA 1
ATOM 702 C C . HIS A 1 84 ? -6.676 4.966 1.783 1.00 97.75 84 HIS A C 1
ATOM 704 O O . HIS A 1 84 ? -6.035 5.453 0.856 1.00 97.75 84 HIS A O 1
ATOM 710 N N . VAL A 1 85 ? -6.184 3.968 2.519 1.00 96.88 85 VAL A N 1
ATOM 711 C CA . VAL A 1 85 ? -4.841 3.404 2.307 1.00 96.88 85 VAL A CA 1
ATOM 712 C C . VAL A 1 85 ? -4.746 2.702 0.954 1.00 96.88 85 VAL A C 1
ATOM 714 O O . VAL A 1 85 ? -3.747 2.885 0.252 1.00 96.88 85 VAL A O 1
ATOM 717 N N . ASN A 1 86 ? -5.784 1.957 0.561 1.00 97.06 86 ASN A N 1
ATOM 718 C CA . ASN A 1 86 ? -5.848 1.295 -0.742 1.00 97.06 86 ASN A CA 1
ATOM 719 C C . ASN A 1 86 ? -5.861 2.283 -1.911 1.00 97.06 86 ASN A C 1
ATOM 721 O O . ASN A 1 86 ? -5.285 1.989 -2.956 1.00 97.06 86 ASN A O 1
ATOM 725 N N . GLU A 1 87 ? -6.442 3.468 -1.741 1.00 96.25 87 GLU A N 1
ATOM 726 C CA . GLU A 1 87 ? -6.406 4.529 -2.751 1.00 96.25 87 GLU A CA 1
ATOM 727 C C . GLU A 1 87 ? -5.090 5.314 -2.748 1.00 96.25 87 GLU A C 1
ATOM 729 O O . GLU A 1 87 ? -4.489 5.562 -3.798 1.00 96.25 87 GLU A O 1
ATOM 734 N N . CYS A 1 88 ? -4.639 5.714 -1.563 1.00 97.81 88 CYS A N 1
ATOM 735 C CA . CYS A 1 88 ? -3.508 6.607 -1.367 1.00 97.81 88 CYS A CA 1
ATOM 736 C C . CYS A 1 88 ? -2.175 5.948 -1.745 1.00 97.81 88 CYS A C 1
ATOM 738 O O . CYS A 1 88 ? -1.364 6.529 -2.473 1.00 97.81 88 CYS A O 1
ATOM 740 N N . LEU A 1 89 ? -1.934 4.721 -1.278 1.00 97.00 89 LEU A N 1
ATOM 741 C CA . LEU A 1 89 ? -0.608 4.112 -1.341 1.00 97.00 89 LEU A CA 1
ATOM 742 C C . LEU A 1 89 ? -0.158 3.758 -2.769 1.00 97.00 89 LEU A C 1
ATOM 744 O O . LEU A 1 89 ? 0.969 4.108 -3.122 1.00 97.00 89 LEU A O 1
ATOM 748 N N . PRO A 1 90 ? -0.999 3.168 -3.642 1.00 97.19 90 PRO A N 1
ATOM 749 C CA . PRO A 1 90 ? -0.633 2.954 -5.041 1.00 97.19 90 PRO A CA 1
ATOM 750 C C . PRO A 1 90 ? -0.282 4.259 -5.780 1.00 97.19 90 PRO A C 1
ATOM 752 O O . PRO A 1 90 ? 0.672 4.293 -6.562 1.00 97.19 90 PRO A O 1
ATOM 755 N N . ARG A 1 91 ? -0.986 5.366 -5.489 1.00 96.31 91 ARG A N 1
ATOM 756 C CA . ARG A 1 91 ? -0.757 6.675 -6.134 1.00 96.31 91 ARG A CA 1
ATOM 757 C C . ARG A 1 91 ? 0.623 7.260 -5.838 1.00 96.31 91 ARG A C 1
ATOM 759 O O . ARG A 1 91 ? 1.201 7.911 -6.709 1.00 96.31 91 ARG A O 1
ATOM 766 N N . TYR A 1 92 ? 1.206 6.970 -4.673 1.00 95.31 92 TYR A N 1
ATOM 767 C CA . TYR A 1 92 ? 2.576 7.392 -4.347 1.00 95.31 92 TYR A CA 1
ATOM 768 C C . TYR A 1 92 ? 3.620 6.888 -5.352 1.00 95.31 92 TYR A C 1
ATOM 770 O O . TYR A 1 92 ? 4.657 7.528 -5.551 1.00 95.31 92 TYR A O 1
ATOM 778 N N . PHE A 1 93 ? 3.350 5.766 -6.016 1.00 96.50 93 PHE A N 1
ATOM 779 C CA . PHE A 1 93 ? 4.268 5.158 -6.971 1.00 96.50 93 PHE A CA 1
ATOM 780 C C . PHE A 1 93 ? 4.049 5.620 -8.412 1.00 96.50 93 PHE A C 1
ATOM 782 O O . PHE A 1 93 ? 4.859 5.277 -9.271 1.00 96.50 93 PHE A O 1
ATOM 789 N N . GLU A 1 94 ? 3.032 6.438 -8.699 1.00 96.69 94 GLU A N 1
ATOM 790 C CA . GLU A 1 94 ? 2.709 6.874 -10.064 1.00 96.69 94 GLU A CA 1
ATOM 791 C C . GLU A 1 94 ? 3.904 7.559 -10.748 1.00 96.69 94 GLU A C 1
ATOM 793 O O . GLU A 1 94 ? 4.271 7.240 -11.882 1.00 96.69 94 GLU A O 1
ATOM 798 N N . LYS A 1 95 ? 4.565 8.480 -10.036 1.00 96.44 95 LYS A N 1
ATOM 799 C CA . LYS A 1 95 ? 5.735 9.202 -10.556 1.00 96.44 95 LYS A CA 1
ATOM 800 C C . LYS A 1 95 ? 6.912 8.264 -10.830 1.00 96.44 95 LYS A C 1
ATOM 802 O O . LYS A 1 95 ? 7.624 8.453 -11.814 1.00 96.44 95 LYS A O 1
ATOM 807 N N . ALA A 1 96 ? 7.129 7.278 -9.959 1.00 96.19 96 ALA A N 1
ATOM 808 C CA . ALA A 1 96 ? 8.178 6.282 -10.147 1.00 96.19 96 ALA A CA 1
ATOM 809 C C . ALA A 1 96 ? 7.854 5.368 -11.336 1.00 96.19 96 ALA A C 1
ATOM 811 O O . ALA A 1 96 ? 8.724 5.133 -12.170 1.00 96.19 96 ALA A O 1
ATOM 812 N N . TYR A 1 97 ? 6.592 4.949 -11.465 1.00 97.62 97 TYR A N 1
ATOM 813 C CA . TYR A 1 97 ? 6.111 4.119 -12.565 1.00 97.62 97 TYR A CA 1
ATOM 814 C C . TYR A 1 97 ? 6.358 4.777 -13.927 1.00 97.62 97 TYR A C 1
ATOM 816 O O . TYR A 1 97 ? 6.893 4.154 -14.839 1.00 97.62 97 TYR A O 1
ATOM 824 N N . LYS A 1 98 ? 6.065 6.077 -14.041 1.00 97.06 98 LYS A N 1
ATOM 825 C CA . LYS A 1 98 ? 6.294 6.871 -15.260 1.00 97.06 98 LYS A CA 1
ATOM 826 C C . LYS A 1 98 ? 7.763 7.167 -15.559 1.00 97.06 98 LYS A C 1
ATOM 828 O O . LYS A 1 98 ? 8.071 7.747 -16.596 1.00 97.06 98 LYS A O 1
ATOM 833 N N . SER A 1 99 ? 8.680 6.830 -14.656 1.00 95.44 99 SER A N 1
ATOM 834 C CA . SER A 1 99 ? 10.096 7.092 -14.877 1.00 95.44 99 SER A CA 1
ATOM 835 C C . SER A 1 99 ? 10.682 6.136 -15.917 1.00 95.44 99 SER A C 1
ATOM 837 O O . SER A 1 99 ? 10.336 4.956 -15.981 1.00 95.44 99 SER A O 1
ATOM 839 N N . SER A 1 100 ? 11.627 6.644 -16.704 1.00 95.12 100 SER A N 1
ATOM 840 C CA . SER A 1 100 ? 12.545 5.844 -17.522 1.00 95.12 100 SER A CA 1
ATOM 841 C C . SER A 1 100 ? 13.848 5.508 -16.784 1.00 95.12 100 SER A C 1
ATOM 843 O O . SER A 1 100 ? 14.712 4.820 -17.322 1.00 95.12 100 SER A O 1
ATOM 845 N N . ARG A 1 101 ? 14.025 6.001 -15.550 1.00 95.81 101 ARG A N 1
ATOM 846 C CA . ARG A 1 101 ? 15.264 5.815 -14.791 1.00 95.81 101 ARG A CA 1
ATOM 847 C C . ARG A 1 101 ? 15.277 4.470 -14.064 1.00 95.81 101 ARG A C 1
ATOM 849 O O . ARG A 1 101 ? 14.238 4.049 -13.556 1.00 95.81 101 ARG A O 1
ATOM 856 N N . PRO A 1 102 ? 16.455 3.840 -13.914 1.00 96.12 102 PRO A N 1
ATOM 857 C CA . PRO A 1 102 ? 16.594 2.667 -13.066 1.00 96.12 102 PRO A CA 1
ATOM 858 C C . PRO A 1 102 ? 16.240 2.965 -11.604 1.00 96.12 102 PRO A C 1
ATOM 860 O O . PRO A 1 102 ? 16.532 4.050 -11.089 1.00 96.12 102 PRO A O 1
ATOM 863 N N . ILE A 1 103 ? 15.686 1.973 -10.909 1.00 95.88 103 ILE A N 1
ATOM 864 C CA . ILE A 1 103 ? 15.311 2.056 -9.492 1.00 95.88 103 ILE A CA 1
ATOM 865 C C . ILE A 1 103 ? 16.141 1.067 -8.675 1.00 95.88 103 ILE A C 1
ATOM 867 O O . ILE A 1 103 ? 16.435 -0.037 -9.121 1.00 95.88 103 ILE A O 1
ATOM 871 N N . GLN A 1 104 ? 16.521 1.467 -7.459 1.00 96.62 104 GLN A N 1
ATOM 872 C CA . GLN A 1 104 ? 17.108 0.569 -6.463 1.00 96.62 104 GLN A CA 1
ATOM 873 C C . GLN A 1 104 ? 15.994 -0.033 -5.607 1.00 96.62 104 GLN A C 1
ATOM 875 O O . GLN A 1 104 ? 15.253 0.706 -4.953 1.00 96.62 104 GLN A O 1
ATOM 880 N N . CYS A 1 105 ? 15.890 -1.358 -5.585 1.00 96.38 105 CYS A N 1
ATOM 881 C CA . CYS A 1 105 ? 14.750 -2.061 -5.001 1.00 96.38 105 CYS A CA 1
ATOM 882 C C . CYS A 1 105 ? 14.633 -1.854 -3.486 1.00 96.38 105 CYS A C 1
ATOM 884 O O . CYS A 1 105 ? 13.551 -1.543 -2.992 1.00 96.38 105 CYS A O 1
ATOM 886 N N . LYS A 1 106 ? 15.748 -1.889 -2.741 1.00 95.31 106 LYS A N 1
ATOM 887 C CA . LYS A 1 106 ? 15.728 -1.586 -1.299 1.00 95.31 106 LYS A CA 1
ATOM 888 C C . LYS A 1 106 ? 15.317 -0.137 -1.021 1.00 95.31 106 LYS A C 1
ATOM 890 O O . LYS A 1 106 ? 14.535 0.126 -0.109 1.00 95.31 106 LYS A O 1
ATOM 895 N N . LYS A 1 107 ? 15.785 0.816 -1.837 1.00 94.94 107 LYS A N 1
ATOM 896 C CA . LYS A 1 107 ? 15.388 2.229 -1.718 1.00 94.94 107 LYS A CA 1
ATOM 897 C C . LYS A 1 107 ? 13.895 2.415 -1.988 1.00 94.94 107 LYS A C 1
ATOM 899 O O . LYS A 1 107 ? 13.258 3.181 -1.270 1.00 94.94 107 LYS A O 1
ATOM 904 N N . LEU A 1 108 ? 13.347 1.707 -2.977 1.00 96.25 108 LEU A N 1
ATOM 905 C CA . LEU A 1 108 ? 11.915 1.690 -3.263 1.00 96.25 108 LEU A CA 1
ATOM 906 C C . LEU A 1 108 ? 11.116 1.118 -2.084 1.00 96.25 108 LEU A C 1
ATOM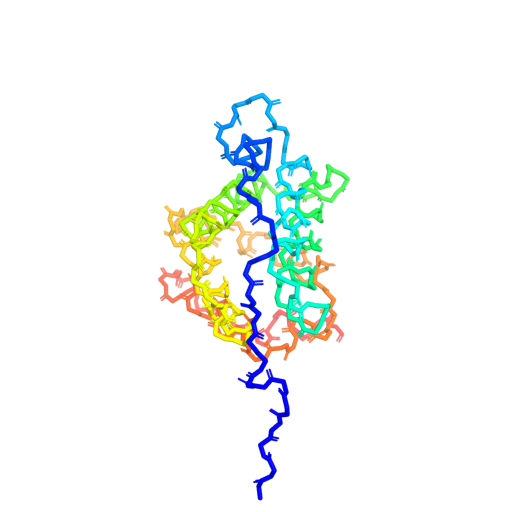 908 O O . LEU A 1 108 ? 10.162 1.758 -1.656 1.00 96.25 108 LEU A O 1
ATOM 912 N N . SER A 1 109 ? 11.545 -0.004 -1.493 1.00 96.00 109 SER A N 1
ATOM 913 C CA . SER A 1 109 ? 10.919 -0.557 -0.280 1.00 96.00 109 SER A CA 1
ATOM 914 C C . SER A 1 109 ? 10.899 0.451 0.872 1.00 96.00 109 SER A C 1
ATOM 916 O O . SER A 1 109 ? 9.868 0.674 1.500 1.00 96.00 109 SER A O 1
ATOM 918 N N . ASN A 1 110 ? 12.018 1.136 1.115 1.00 95.19 110 ASN A N 1
ATOM 919 C CA . ASN A 1 110 ? 12.094 2.152 2.166 1.00 95.19 110 ASN A CA 1
ATOM 920 C C . ASN A 1 110 ? 11.175 3.352 1.880 1.00 95.19 110 ASN A C 1
ATOM 922 O O . ASN A 1 110 ? 10.622 3.949 2.803 1.00 95.19 110 ASN A O 1
ATOM 926 N N . GLN A 1 111 ? 11.021 3.732 0.608 1.00 95.69 111 GLN A N 1
ATOM 927 C CA . GLN A 1 111 ? 10.072 4.768 0.197 1.00 95.69 111 GLN A CA 1
ATOM 928 C C . GLN A 1 111 ? 8.626 4.308 0.374 1.00 95.69 111 GLN A C 1
ATOM 930 O O . GLN A 1 111 ? 7.802 5.111 0.797 1.00 95.69 111 GLN A O 1
ATOM 935 N N . ALA A 1 112 ? 8.336 3.033 0.129 1.00 97.06 112 ALA A N 1
ATOM 936 C CA . ALA A 1 112 ? 7.009 2.464 0.287 1.00 97.06 112 ALA A CA 1
ATOM 937 C C . ALA A 1 112 ? 6.514 2.496 1.738 1.00 97.06 112 ALA A C 1
ATOM 939 O O . ALA A 1 112 ? 5.431 3.014 2.001 1.00 97.06 112 ALA A O 1
ATOM 940 N N . PHE A 1 113 ? 7.341 2.073 2.700 1.00 96.69 113 PHE A N 1
ATOM 941 C CA . PHE A 1 113 ? 7.004 2.196 4.126 1.00 96.69 113 PHE A CA 1
ATOM 942 C C . PHE A 1 113 ? 6.766 3.655 4.552 1.00 96.69 113 PHE A C 1
ATOM 944 O O . PHE A 1 113 ? 5.879 3.955 5.356 1.00 96.69 113 PHE A O 1
ATOM 951 N N . ARG A 1 114 ? 7.527 4.604 3.989 1.00 96.69 114 ARG A N 1
ATOM 952 C CA . ARG A 1 114 ? 7.309 6.041 4.237 1.00 96.69 114 ARG A CA 1
ATOM 953 C C . ARG A 1 114 ? 6.009 6.539 3.609 1.00 96.69 114 ARG A C 1
ATOM 955 O O . ARG A 1 114 ? 5.301 7.300 4.256 1.00 96.69 114 ARG A O 1
ATOM 962 N N . ALA A 1 115 ? 5.694 6.111 2.390 1.00 97.44 115 ALA A N 1
ATOM 963 C CA . ALA A 1 115 ? 4.443 6.444 1.721 1.00 97.44 115 ALA A CA 1
ATOM 964 C C . ALA A 1 115 ? 3.238 5.926 2.516 1.00 97.44 115 ALA A C 1
ATOM 966 O O . ALA A 1 115 ? 2.307 6.681 2.765 1.00 97.44 115 ALA A O 1
ATOM 967 N N . GLN A 1 116 ? 3.304 4.691 3.019 1.00 96.50 116 GLN A N 1
ATOM 968 C CA . GLN A 1 116 ? 2.249 4.129 3.862 1.00 96.50 116 GLN A CA 1
ATOM 969 C C . GLN A 1 116 ? 2.098 4.902 5.178 1.00 96.50 116 GLN A C 1
ATOM 971 O O . GLN A 1 116 ? 0.978 5.211 5.577 1.00 96.50 116 GLN A O 1
ATOM 976 N N . THR A 1 117 ? 3.213 5.305 5.805 1.00 96.25 117 THR A N 1
ATOM 977 C CA . THR A 1 117 ? 3.175 6.228 6.955 1.00 96.25 117 THR A CA 1
ATOM 978 C C . THR A 1 117 ? 2.423 7.511 6.603 1.00 96.25 117 THR A C 1
ATOM 980 O O . THR A 1 117 ? 1.613 7.977 7.394 1.00 96.25 117 THR A O 1
ATOM 983 N N . ASN A 1 118 ? 2.698 8.100 5.437 1.00 97.38 118 ASN A N 1
ATOM 984 C CA . ASN A 1 118 ? 2.063 9.347 5.029 1.00 97.38 118 ASN A CA 1
ATOM 985 C C . ASN A 1 118 ? 0.565 9.166 4.757 1.00 97.38 118 ASN A C 1
ATOM 987 O O . ASN A 1 118 ? -0.199 9.986 5.237 1.00 97.38 118 ASN A O 1
ATOM 991 N N . CYS A 1 119 ? 0.134 8.073 4.119 1.00 98.00 119 CYS A N 1
ATOM 992 C CA . CYS A 1 119 ? -1.296 7.784 3.948 1.00 98.00 119 CYS A CA 1
ATOM 993 C C . CYS A 1 119 ? -2.035 7.687 5.292 1.00 98.00 119 CYS A C 1
ATOM 995 O O . CYS A 1 119 ? -3.138 8.197 5.443 1.00 98.00 119 CYS A O 1
ATOM 997 N N . TYR A 1 120 ? -1.419 7.097 6.321 1.00 96.19 120 TYR A N 1
ATOM 998 C CA . TYR A 1 120 ? -2.000 7.136 7.668 1.00 96.19 120 TYR A CA 1
ATOM 999 C C . TYR A 1 120 ? -2.088 8.562 8.233 1.00 96.19 120 TYR A C 1
ATOM 1001 O O . TYR A 1 120 ? -3.061 8.907 8.903 1.00 96.19 120 TYR A O 1
ATOM 1009 N N . LYS A 1 121 ? -1.090 9.407 7.948 1.00 96.12 121 LYS A N 1
ATOM 1010 C CA . LYS A 1 121 ? -1.046 10.804 8.405 1.00 96.12 121 LYS A CA 1
ATOM 1011 C C . LYS A 1 121 ? -2.011 11.724 7.655 1.00 96.12 121 LYS A C 1
ATOM 1013 O O . LYS A 1 121 ? -2.496 12.678 8.260 1.00 96.12 121 LYS A O 1
ATOM 1018 N N . ASP A 1 122 ? -2.323 11.434 6.395 1.00 97.38 122 ASP A N 1
ATOM 1019 C CA . ASP A 1 122 ? -3.252 12.221 5.573 1.00 97.38 122 ASP A CA 1
ATOM 1020 C C . ASP A 1 122 ? -4.664 12.248 6.188 1.00 97.38 122 ASP A C 1
ATOM 1022 O O . ASP A 1 122 ? -5.367 13.254 6.104 1.00 97.38 122 ASP A O 1
ATOM 1026 N N . ILE A 1 123 ? -5.040 11.183 6.904 1.00 97.06 123 ILE A N 1
ATOM 1027 C CA . ILE A 1 123 ? -6.277 11.088 7.691 1.00 97.06 123 ILE A CA 1
ATOM 1028 C C . ILE A 1 123 ? -5.995 10.815 9.176 1.00 97.06 123 ILE A C 1
ATOM 1030 O O . ILE A 1 123 ? -6.658 9.996 9.807 1.00 97.06 123 ILE A O 1
ATOM 1034 N N . GLN A 1 124 ? -5.018 11.524 9.759 1.00 95.38 124 GLN A N 1
ATOM 1035 C CA . GLN A 1 124 ? -4.471 11.258 11.102 1.00 95.38 124 GLN A CA 1
ATOM 1036 C C . GLN A 1 124 ? -5.522 10.995 12.193 1.00 95.38 124 GLN A C 1
ATOM 1038 O O . GLN A 1 124 ? -5.346 10.085 13.002 1.00 95.38 124 GLN A O 1
ATOM 1043 N N . LYS A 1 125 ? -6.594 11.799 12.247 1.00 94.81 125 LYS A N 1
ATOM 1044 C CA . LYS A 1 125 ? -7.656 11.647 13.255 1.00 94.81 125 LYS A CA 1
ATOM 1045 C C . LYS A 1 125 ? -8.345 10.288 13.123 1.00 94.81 125 LYS A C 1
ATOM 1047 O O . LYS A 1 125 ? -8.452 9.564 14.110 1.00 94.81 125 LYS A O 1
ATOM 1052 N N . ASP A 1 126 ? -8.762 9.948 11.908 1.00 96.12 126 ASP A N 1
ATOM 1053 C CA . ASP A 1 126 ? -9.437 8.687 11.609 1.00 96.12 126 ASP A CA 1
ATOM 1054 C C . ASP A 1 126 ? -8.477 7.512 11.791 1.00 96.12 126 ASP A C 1
ATOM 1056 O O . ASP A 1 126 ? -8.868 6.497 12.355 1.00 96.12 126 ASP A O 1
ATOM 1060 N N . PHE A 1 127 ? -7.203 7.670 11.415 1.00 95.06 127 PHE A N 1
ATOM 1061 C CA . PHE A 1 127 ? -6.177 6.663 11.670 1.00 95.06 127 PHE A CA 1
ATOM 1062 C C . PHE A 1 127 ? -6.033 6.347 13.163 1.00 95.06 127 PHE A C 1
ATOM 1064 O O . PHE A 1 127 ? -6.068 5.176 13.530 1.00 95.06 127 PHE A O 1
ATOM 1071 N N . CYS A 1 128 ? -5.906 7.356 14.033 1.00 93.56 128 CYS A N 1
ATOM 1072 C CA . CYS A 1 128 ? -5.751 7.119 15.471 1.00 93.56 128 CYS A CA 1
ATOM 1073 C C . CYS A 1 128 ? -6.966 6.398 16.077 1.00 93.56 128 CYS A C 1
ATOM 1075 O O . CYS A 1 128 ? -6.786 5.495 16.890 1.00 93.56 128 CYS A O 1
ATOM 1077 N N . ILE A 1 129 ? -8.184 6.775 15.669 1.00 94.25 129 ILE A N 1
ATOM 1078 C CA . ILE A 1 129 ? -9.428 6.135 16.124 1.00 94.25 129 ILE A CA 1
ATOM 1079 C C . ILE A 1 129 ? -9.501 4.696 15.604 1.00 94.25 129 ILE A C 1
ATOM 1081 O O . ILE A 1 129 ? -9.618 3.758 16.389 1.00 94.25 129 ILE A O 1
ATOM 1085 N N . ALA A 1 130 ? -9.353 4.506 14.291 1.00 94.62 130 ALA A N 1
ATOM 1086 C CA . ALA A 1 130 ? -9.411 3.196 13.657 1.00 94.62 130 ALA A CA 1
ATOM 1087 C C . ALA A 1 130 ? -8.365 2.236 14.222 1.00 94.62 130 ALA A C 1
ATOM 1089 O O . ALA A 1 130 ? -8.674 1.075 14.479 1.00 94.62 130 ALA A O 1
ATOM 1090 N N . PHE A 1 131 ? -7.133 2.704 14.412 1.00 90.69 131 PHE A N 1
ATOM 1091 C CA . PHE A 1 131 ? -6.066 1.881 14.956 1.00 90.69 131 PHE A CA 1
ATOM 1092 C C . PHE A 1 131 ? -6.379 1.432 16.385 1.00 90.69 131 PHE A C 1
ATOM 1094 O O . PHE A 1 131 ? -6.137 0.275 16.711 1.00 90.69 131 PHE A O 1
ATOM 1101 N N . GLU A 1 132 ? -6.947 2.311 17.219 1.00 89.38 132 GLU A N 1
ATOM 1102 C CA . GLU A 1 132 ? -7.328 1.982 18.595 1.00 89.38 132 GLU A CA 1
ATOM 1103 C C . GLU A 1 132 ? -8.490 0.980 18.656 1.00 89.38 132 GLU A C 1
ATOM 1105 O O . GLU A 1 132 ? -8.415 -0.009 19.384 1.00 89.38 132 GLU A O 1
ATOM 1110 N N . GLU A 1 133 ? -9.536 1.204 17.861 1.00 93.00 133 GLU A N 1
ATOM 1111 C CA . GLU A 1 133 ? -10.746 0.374 17.846 1.00 93.00 133 GLU A CA 1
ATOM 1112 C C . GLU A 1 133 ? -10.531 -0.996 17.185 1.00 93.00 133 GLU A C 1
ATOM 1114 O O . GLU A 1 133 ? -11.211 -1.961 17.524 1.00 93.00 133 GLU A O 1
ATOM 1119 N N . ASN A 1 134 ? -9.582 -1.102 16.247 1.00 92.50 134 ASN A N 1
ATOM 1120 C CA . ASN A 1 134 ? -9.401 -2.289 15.402 1.00 92.50 134 ASN A CA 1
ATOM 1121 C C . ASN A 1 134 ? -8.055 -3.002 15.631 1.00 92.50 134 ASN A C 1
ATOM 1123 O O . ASN A 1 134 ? -7.614 -3.767 14.771 1.00 92.50 134 ASN A O 1
ATOM 1127 N N . LYS A 1 135 ? -7.382 -2.787 16.773 1.00 87.81 135 LYS A N 1
ATOM 1128 C CA . LYS A 1 135 ? -6.035 -3.333 17.071 1.00 87.81 135 LYS A CA 1
ATOM 1129 C C . LYS A 1 135 ? -5.873 -4.816 16.742 1.00 87.81 135 LYS A C 1
ATOM 1131 O O . LYS A 1 135 ? -4.916 -5.201 16.076 1.00 87.81 135 LYS A O 1
ATOM 1136 N N . ILE A 1 136 ? -6.818 -5.646 17.187 1.00 88.88 136 ILE A N 1
ATOM 1137 C CA . ILE A 1 136 ? -6.773 -7.103 16.982 1.00 88.88 136 ILE A CA 1
ATOM 1138 C C . ILE A 1 136 ? -6.833 -7.438 15.487 1.00 88.88 136 ILE A C 1
ATOM 1140 O O . ILE A 1 136 ? -6.134 -8.336 15.025 1.00 88.88 136 ILE A O 1
ATOM 1144 N N . LEU A 1 137 ? -7.640 -6.710 14.714 1.00 91.88 137 LEU A N 1
ATOM 1145 C CA . LEU A 1 137 ? -7.754 -6.916 13.272 1.00 91.88 137 LEU A CA 1
ATOM 1146 C C . LEU A 1 137 ? -6.489 -6.452 12.539 1.00 91.88 137 LEU A C 1
ATOM 1148 O O . LEU A 1 137 ? -6.032 -7.148 11.637 1.00 91.88 137 LEU A O 1
ATOM 1152 N N . PHE A 1 138 ? -5.866 -5.349 12.965 1.00 86.50 138 PHE A N 1
ATOM 1153 C CA . PHE A 1 138 ? -4.563 -4.919 12.440 1.00 86.50 138 PHE A CA 1
ATOM 1154 C C . PHE A 1 138 ? -3.446 -5.934 12.688 1.00 86.50 138 PHE A C 1
ATOM 1156 O O . PHE A 1 138 ? -2.566 -6.085 11.848 1.00 86.50 138 PHE A O 1
ATOM 1163 N N . VAL A 1 139 ? -3.480 -6.651 13.811 1.00 85.94 139 VAL A N 1
ATOM 1164 C CA . VAL A 1 139 ? -2.542 -7.753 14.063 1.00 85.94 139 VAL A CA 1
ATOM 1165 C C . VAL A 1 139 ? -2.870 -8.944 13.162 1.00 85.94 139 VAL A C 1
ATOM 1167 O O . VAL A 1 139 ? -1.984 -9.466 12.495 1.00 85.94 139 VAL A O 1
ATOM 1170 N N . LYS A 1 140 ? -4.150 -9.328 13.065 1.00 89.06 140 LYS A N 1
ATOM 1171 C CA . LYS A 1 140 ? -4.603 -10.477 12.259 1.00 89.06 140 LYS A CA 1
ATOM 1172 C C . LYS A 1 140 ? -4.399 -10.310 10.753 1.00 89.06 140 LYS A C 1
ATOM 1174 O O . LYS A 1 140 ? -4.257 -11.308 10.054 1.00 89.06 140 LYS A O 1
ATOM 1179 N N . VAL A 1 141 ? -4.419 -9.080 10.233 1.00 90.19 141 VAL A N 1
ATOM 1180 C CA . VAL A 1 141 ? -4.235 -8.845 8.793 1.00 90.19 141 VAL A CA 1
ATOM 1181 C C . VAL A 1 141 ? -2.804 -9.084 8.343 1.00 90.19 141 VAL A C 1
ATOM 1183 O O . VAL A 1 141 ? -2.592 -9.354 7.163 1.00 90.19 141 VAL A O 1
ATOM 1186 N N . MET A 1 142 ? -1.824 -8.956 9.240 1.00 88.31 142 MET A N 1
ATOM 1187 C CA . MET A 1 142 ? -0.405 -9.066 8.925 1.00 88.31 142 MET A CA 1
ATOM 1188 C C . MET A 1 142 ? 0.111 -10.464 9.230 1.00 88.31 142 MET A C 1
ATOM 1190 O O . MET A 1 142 ? -0.290 -11.091 10.202 1.00 88.31 142 MET A O 1
ATOM 1194 N N . ASP A 1 143 ? 1.033 -10.953 8.405 1.00 90.31 143 ASP A N 1
ATOM 1195 C CA . ASP A 1 143 ? 1.768 -12.163 8.765 1.00 90.31 143 ASP A CA 1
ATOM 1196 C C . ASP A 1 143 ? 2.726 -11.846 9.920 1.00 90.31 143 ASP A C 1
ATOM 1198 O O . ASP A 1 143 ? 3.331 -10.772 9.946 1.00 90.31 143 ASP A O 1
ATOM 1202 N N . ASN A 1 144 ? 2.923 -12.793 10.843 1.00 86.00 144 ASN A N 1
ATOM 1203 C CA . ASN A 1 144 ? 3.756 -12.586 12.035 1.00 86.00 144 ASN A CA 1
ATOM 1204 C C . ASN A 1 144 ? 5.174 -12.086 11.701 1.00 86.00 144 ASN A C 1
ATOM 1206 O O . ASN A 1 144 ? 5.703 -11.216 12.392 1.00 86.00 144 ASN A O 1
ATOM 1210 N N . SER A 1 145 ? 5.783 -12.590 10.621 1.00 86.81 145 SER A N 1
ATOM 1211 C CA . SER A 1 145 ? 7.108 -12.150 10.161 1.00 86.8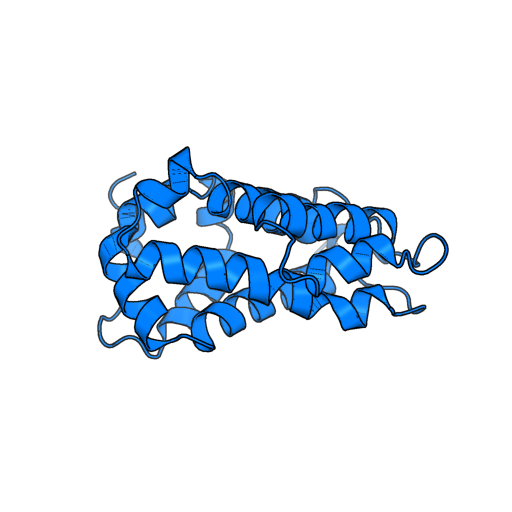1 145 SER A CA 1
ATOM 1212 C C . SER A 1 145 ? 7.133 -10.684 9.727 1.00 86.81 145 SER A C 1
ATOM 1214 O O . SER A 1 145 ? 8.113 -9.982 9.968 1.00 86.81 145 SER A O 1
ATOM 1216 N N . ASP A 1 146 ? 6.053 -10.214 9.102 1.00 88.50 146 ASP A N 1
ATOM 1217 C CA . ASP A 1 146 ? 5.937 -8.848 8.595 1.00 88.50 146 ASP A CA 1
ATOM 1218 C C . ASP A 1 146 ? 5.531 -7.886 9.712 1.00 88.50 146 ASP A C 1
ATOM 1220 O O . ASP A 1 146 ? 5.942 -6.729 9.714 1.00 88.50 146 ASP A O 1
ATOM 1224 N N . LEU A 1 147 ? 4.768 -8.364 10.694 1.00 83.69 147 LEU A N 1
ATOM 1225 C CA . LEU A 1 147 ? 4.429 -7.604 11.891 1.00 83.69 147 LEU A CA 1
ATOM 1226 C C . LEU A 1 147 ? 5.680 -7.324 12.750 1.00 83.69 147 LEU A C 1
ATOM 1228 O O . LEU A 1 147 ? 5.838 -6.224 13.280 1.00 83.69 147 LEU A O 1
ATOM 1232 N N . MET A 1 148 ? 6.597 -8.296 12.832 1.00 84.25 148 MET A N 1
ATOM 1233 C CA . MET A 1 148 ? 7.876 -8.182 13.551 1.00 84.25 148 MET A CA 1
ATOM 1234 C C . MET A 1 148 ? 9.001 -7.545 12.719 1.00 84.25 148 MET A C 1
ATOM 1236 O O . MET A 1 148 ? 10.119 -7.370 13.208 1.00 84.25 148 MET A O 1
ATOM 1240 N N . ASN A 1 149 ? 8.737 -7.176 11.464 1.00 88.69 149 ASN A N 1
ATOM 1241 C CA . ASN A 1 149 ? 9.717 -6.514 10.614 1.00 88.69 149 ASN A CA 1
ATOM 1242 C C . ASN A 1 149 ? 10.007 -5.085 11.117 1.00 88.69 149 ASN A C 1
ATOM 1244 O O . ASN A 1 149 ? 9.098 -4.276 11.304 1.00 88.69 149 ASN A O 1
ATOM 1248 N N . PHE A 1 150 ? 11.291 -4.746 11.279 1.00 87.75 150 PHE A N 1
ATOM 1249 C CA . PHE A 1 150 ? 11.723 -3.461 11.841 1.00 87.75 150 PHE A CA 1
ATOM 1250 C C . PHE A 1 150 ? 11.170 -2.245 11.083 1.00 87.75 150 PHE A C 1
ATOM 1252 O O . PHE A 1 150 ? 10.747 -1.270 11.707 1.00 87.75 150 PHE A O 1
ATOM 1259 N N . GLU A 1 151 ? 11.141 -2.283 9.748 1.00 91.00 151 GLU A N 1
ATOM 1260 C CA . GLU A 1 151 ? 10.598 -1.184 8.949 1.00 91.00 151 GLU A CA 1
ATOM 1261 C C . GLU A 1 151 ? 9.084 -1.010 9.141 1.00 91.00 151 GLU A C 1
ATOM 1263 O O . GLU A 1 151 ? 8.609 0.126 9.227 1.00 91.00 151 GLU A O 1
ATOM 1268 N N . SER A 1 152 ? 8.341 -2.111 9.288 1.00 88.44 152 SER A N 1
ATOM 1269 C CA . SER A 1 152 ? 6.903 -2.099 9.593 1.00 88.44 152 SER A CA 1
ATOM 1270 C C . SER A 1 152 ? 6.634 -1.515 10.985 1.00 88.44 152 SER A C 1
ATOM 1272 O O . SER A 1 152 ? 5.787 -0.630 11.136 1.00 88.44 152 SER A O 1
ATOM 1274 N N . ILE A 1 153 ? 7.423 -1.914 11.988 1.00 87.94 153 ILE A N 1
ATOM 1275 C CA . ILE A 1 153 ? 7.366 -1.359 13.351 1.00 87.94 153 ILE A CA 1
ATOM 1276 C C . ILE A 1 153 ? 7.650 0.152 13.330 1.00 87.94 153 ILE A C 1
ATOM 1278 O O . ILE A 1 153 ? 6.903 0.948 13.908 1.00 87.94 153 ILE A O 1
ATOM 1282 N N . ALA A 1 154 ? 8.715 0.567 12.639 1.00 90.19 154 ALA A N 1
ATOM 1283 C CA . ALA A 1 154 ? 9.110 1.969 12.539 1.00 90.19 154 ALA A CA 1
ATOM 1284 C C . ALA A 1 154 ? 8.047 2.824 11.826 1.00 90.19 154 ALA A C 1
ATOM 1286 O O . ALA A 1 154 ? 7.772 3.947 12.259 1.00 90.19 154 ALA A O 1
ATOM 1287 N N . MET A 1 155 ? 7.432 2.291 10.764 1.00 92.06 155 MET A N 1
ATOM 1288 C CA . MET A 1 155 ? 6.312 2.914 10.056 1.00 92.06 155 MET A CA 1
ATOM 1289 C C . MET A 1 155 ? 5.130 3.165 10.998 1.00 92.06 155 MET A C 1
ATOM 1291 O O . MET A 1 155 ? 4.671 4.304 11.094 1.00 92.06 155 MET A O 1
ATOM 1295 N N . ILE A 1 156 ? 4.660 2.136 11.716 1.00 89.62 156 ILE A N 1
ATOM 1296 C CA . ILE A 1 156 ? 3.517 2.263 12.632 1.00 89.62 156 ILE A CA 1
ATOM 1297 C C . ILE A 1 156 ? 3.828 3.262 13.745 1.00 89.62 156 ILE A C 1
ATOM 1299 O O . ILE A 1 156 ? 3.075 4.217 13.921 1.00 89.62 156 ILE A O 1
ATOM 1303 N N . ARG A 1 157 ? 4.982 3.135 14.418 1.00 89.69 157 ARG A N 1
ATOM 1304 C CA . ARG A 1 157 ? 5.407 4.077 15.470 1.00 89.69 157 ARG A CA 1
ATOM 1305 C C . ARG A 1 157 ? 5.381 5.529 14.987 1.00 89.69 157 ARG A C 1
ATOM 1307 O O . ARG A 1 157 ? 4.975 6.425 15.725 1.00 89.69 157 ARG A O 1
ATOM 1314 N N . LYS A 1 158 ? 5.837 5.773 13.755 1.00 92.25 158 LYS A N 1
ATOM 1315 C CA . LYS A 1 158 ? 5.860 7.114 13.165 1.00 92.25 158 LYS A CA 1
ATOM 1316 C C . LYS A 1 158 ? 4.467 7.608 12.776 1.00 92.25 158 LYS A C 1
ATOM 1318 O O . LYS A 1 158 ? 4.198 8.801 12.900 1.00 92.25 158 LYS A O 1
ATOM 1323 N N . ALA A 1 159 ? 3.589 6.731 12.295 1.00 91.69 159 ALA A N 1
ATOM 1324 C CA . ALA A 1 159 ? 2.200 7.078 11.991 1.00 91.69 159 ALA A CA 1
ATOM 1325 C C . ALA A 1 159 ? 1.423 7.477 13.256 1.00 91.69 159 ALA A C 1
ATOM 1327 O O . ALA A 1 159 ? 0.538 8.327 13.213 1.00 91.69 159 ALA A O 1
ATOM 1328 N N . THR A 1 160 ? 1.802 6.914 14.401 1.00 90.38 160 THR A N 1
ATOM 1329 C CA . THR A 1 160 ? 1.070 7.054 15.664 1.00 90.38 160 THR A CA 1
ATOM 1330 C C . THR A 1 160 ? 1.636 8.142 16.571 1.00 90.38 160 THR A C 1
ATOM 1332 O O . THR A 1 160 ? 1.120 8.364 17.659 1.00 90.38 160 THR A O 1
ATOM 1335 N N . GLU A 1 161 ? 2.691 8.841 16.138 1.00 90.00 161 GLU A N 1
ATOM 1336 C CA . GLU A 1 161 ? 3.408 9.850 16.936 1.00 90.00 161 GLU A CA 1
ATOM 1337 C C . GLU A 1 161 ? 2.505 11.000 17.424 1.00 90.00 161 GLU A C 1
ATOM 1339 O O . GLU A 1 161 ? 2.795 11.616 18.445 1.00 90.00 161 GLU A O 1
ATOM 1344 N N . LYS A 1 162 ? 1.417 11.283 16.692 1.00 88.19 162 LYS A N 1
ATOM 1345 C CA . LYS A 1 162 ? 0.439 12.341 16.993 1.00 88.19 162 LYS A CA 1
ATOM 1346 C C . LYS A 1 162 ? -0.863 11.816 17.602 1.00 88.19 162 LYS A C 1
ATOM 1348 O O . LYS A 1 162 ? -1.786 12.601 17.806 1.00 88.19 162 LYS A O 1
ATOM 1353 N N . CYS A 1 163 ? -0.972 10.515 17.859 1.00 89.88 163 CYS A N 1
ATOM 1354 C CA . CYS A 1 163 ? -2.140 9.963 18.533 1.00 89.88 163 CYS A CA 1
ATOM 1355 C C . CYS A 1 163 ? -2.064 10.263 20.037 1.00 89.88 163 CYS A C 1
ATOM 1357 O O . CYS A 1 163 ? -1.000 10.171 20.647 1.00 89.88 163 CYS A O 1
ATOM 1359 N N . SER A 1 164 ? -3.198 10.634 20.634 1.00 78.12 164 SER A N 1
ATOM 1360 C CA . SER A 1 164 ? -3.321 10.952 22.064 1.00 78.12 164 SER A CA 1
ATOM 1361 C C . SER A 1 164 ? -3.027 9.743 22.954 1.00 78.12 164 SER A C 1
ATOM 1363 O O . SER A 1 164 ? -2.400 9.877 24.005 1.00 78.12 164 SER A O 1
ATOM 1365 N N . THR A 1 165 ? -3.420 8.550 22.513 1.00 65.38 165 THR A N 1
ATOM 1366 C CA . THR A 1 165 ? -3.042 7.296 23.159 1.00 65.38 165 THR A CA 1
ATOM 1367 C C . THR A 1 165 ? -1.585 6.990 22.824 1.00 65.38 165 THR A C 1
ATOM 1369 O O . THR A 1 165 ? -1.253 6.692 21.675 1.00 65.38 165 THR A O 1
ATOM 1372 N N . LYS A 1 166 ? -0.696 7.031 23.827 1.00 58.44 166 LYS A N 1
ATOM 1373 C CA . LYS A 1 166 ? 0.653 6.470 23.680 1.00 58.44 166 LYS A CA 1
ATOM 1374 C C . LYS A 1 166 ? 0.495 4.981 23.409 1.00 58.44 166 LYS A C 1
ATOM 1376 O O . LYS A 1 166 ? 0.169 4.220 24.316 1.00 58.44 166 LYS A O 1
ATOM 1381 N N . LEU A 1 167 ? 0.700 4.576 22.161 1.00 60.41 167 LEU A N 1
ATOM 1382 C CA . LEU A 1 167 ? 0.640 3.171 21.810 1.00 60.41 167 LEU A CA 1
ATOM 1383 C C . LEU A 1 167 ? 1.666 2.394 22.613 1.00 60.41 167 LEU A C 1
ATOM 1385 O O . LEU A 1 167 ? 2.876 2.577 22.459 1.00 60.41 167 LEU A O 1
ATOM 1389 N N . ASN A 1 168 ? 1.164 1.483 23.433 1.00 59.78 168 ASN A N 1
ATOM 1390 C CA . ASN A 1 168 ? 1.988 0.425 23.954 1.00 59.78 168 ASN A CA 1
ATOM 1391 C C . ASN A 1 168 ? 2.138 -0.610 22.839 1.00 59.78 168 ASN A C 1
ATOM 1393 O O . ASN A 1 168 ? 1.289 -1.476 22.673 1.00 59.78 168 ASN A O 1
ATOM 1397 N N . PHE A 1 169 ? 3.192 -0.486 22.029 1.00 57.03 169 PHE A N 1
ATOM 1398 C CA . PHE A 1 169 ? 3.431 -1.439 20.948 1.00 57.03 169 PHE A CA 1
ATOM 1399 C C . PHE A 1 169 ? 3.450 -2.863 21.509 1.00 57.03 169 PHE A C 1
ATOM 1401 O O . PHE A 1 169 ? 2.752 -3.699 20.967 1.00 57.03 169 PHE A O 1
ATOM 1408 N N . PHE A 1 170 ? 4.072 -3.099 22.674 1.00 53.50 170 PHE A N 1
ATOM 1409 C CA . PHE A 1 170 ? 4.053 -4.394 23.367 1.00 53.50 170 PHE A CA 1
ATOM 1410 C C . PHE A 1 170 ? 2.642 -4.951 23.605 1.00 53.50 170 PHE A C 1
ATOM 1412 O O . PHE A 1 170 ? 2.469 -6.158 23.492 1.00 53.50 170 PHE A O 1
ATOM 1419 N N . SER A 1 171 ? 1.625 -4.117 23.857 1.00 57.91 171 SER A N 1
ATOM 1420 C CA . SER A 1 171 ? 0.253 -4.604 24.066 1.00 57.91 171 SER A CA 1
ATOM 1421 C C . SER A 1 171 ? -0.418 -5.122 22.790 1.00 57.91 171 SER A C 1
ATOM 1423 O O . SER A 1 171 ? -1.426 -5.813 22.873 1.00 57.91 171 SER A O 1
ATOM 1425 N N . LEU A 1 172 ? 0.104 -4.775 21.608 1.00 57.84 172 LEU A N 1
ATOM 1426 C CA . LEU A 1 172 ? -0.341 -5.347 20.331 1.00 57.84 172 LEU A CA 1
ATOM 1427 C C . LEU A 1 172 ? 0.220 -6.763 20.113 1.00 57.84 172 LEU A C 1
ATOM 1429 O O . LEU A 1 172 ? -0.359 -7.523 19.348 1.00 57.84 172 LEU A O 1
ATOM 1433 N N . PHE A 1 173 ? 1.320 -7.116 20.790 1.00 56.44 173 PHE A N 1
ATOM 1434 C CA . PHE A 1 173 ? 2.025 -8.399 20.634 1.00 56.44 173 PHE A CA 1
ATOM 1435 C C . PHE A 1 173 ? 1.912 -9.308 21.858 1.00 56.44 173 PHE A C 1
ATOM 1437 O O . PHE A 1 173 ? 2.197 -10.491 21.753 1.00 56.44 173 PHE A O 1
ATOM 1444 N N . SER A 1 174 ? 1.489 -8.788 23.013 1.00 51.31 174 SER A N 1
ATOM 1445 C CA . SER A 1 174 ? 1.387 -9.542 24.271 1.00 51.31 174 SER A CA 1
ATOM 1446 C C . SER A 1 174 ? 0.192 -10.502 24.340 1.00 51.31 174 SER A C 1
ATOM 1448 O O . SER A 1 174 ? -0.082 -11.044 25.406 1.00 51.31 174 SER A O 1
ATOM 1450 N N . GLY A 1 175 ? -0.558 -10.651 23.246 1.00 49.69 175 GLY A N 1
ATOM 1451 C CA . GLY A 1 175 ? -1.697 -11.565 23.112 1.00 49.69 175 GLY A CA 1
ATOM 1452 C C . GLY A 1 175 ? -1.569 -12.531 21.931 1.00 49.69 175 GLY A C 1
ATOM 1453 O O . GLY A 1 175 ? -2.585 -13.073 21.501 1.00 49.69 175 GLY A O 1
ATOM 1454 N N . ILE A 1 176 ? -0.354 -12.685 21.389 1.00 45.38 176 ILE A N 1
ATOM 1455 C CA . ILE A 1 176 ? 0.027 -13.790 20.497 1.00 45.38 176 ILE A CA 1
ATOM 1456 C C . ILE A 1 176 ? 0.608 -14.909 21.358 1.00 45.38 176 ILE A C 1
ATOM 1458 O O . ILE A 1 176 ? 1.422 -14.581 22.252 1.00 45.38 176 ILE A O 1
#

Foldseek 3Di:
DDDDVLQFDKFFFDDAQDVVLVCLQPDPPHALQSVLCNLVVQCNGGVSDCVFCSVVPSSLLSNLLRDCVLLVVFDPLLNVLSRLLSNQQSVLCSVVSNDRDMDRRVVVRLVSLVSSLVSLVVPLVSSLVRCVRCLQSVLVSDDPVLLPDPSNVVSVQSSCVPRPDPDPSVVSVVVD

InterPro domains:
  IPR004978 Stanniocalcin [PTHR11245] (19-165)

pLDDT: mean 90.39, std 12.85, range [39.19, 98.62]

Radius of gyration: 16.45 Å; chains: 1; bounding box: 48×26×46 Å

Secondary structure (DSSP, 8-state):
-PPPGGGT-EEPPPSS--HHHHHHHH-TT--HHHHTTHHHHHHHHS---TTSHIIIIIIHHHHHHH-HHHHTTS-HHHHHHHHHHHHHHHHHTHHHHT--S-EEHHHHHHHHHHHHHHHHHHTHHHHHHHHHHTHHHHHHHS-HHHHT-HHHHHHHHHHTTT-SS---HHHHHTT-